Protein AF-A0A8S9L9C4-F1 (afdb_monomer_lite)

Sequence (86 aa):
MKPMRSENPSGDFKSMCRHTSKGACTFSDRDHGWQVSDCTAEALKCCMLLSTMPADVIGQKIDPEHLFDSVNLLLSLHGENGGFTA

Foldseek 3Di:
DQQAAQAFDPDDVVVVVADGRHLAGDPDDNVVSHHDLVRSVVVLVVLVVVQPDDCVVVPDRDDVVSSVRSVVSNVVQQDPVRDGDD

InterPro domains:
  IPR008930 Terpenoid cyclases/protein prenyltransferase alpha-alpha toroid [SSF48239] (9-85)
  IPR018333 Squalene cyclase [PTHR11764] (6-86)

Radius of gyration: 13.61 Å; chains: 1; bounding box: 38×24×37 Å

Structure (mmCIF, N/CA/C/O backbone):
data_AF-A0A8S9L9C4-F1
#
_entry.id   AF-A0A8S9L9C4-F1
#
loop_
_atom_site.group_PDB
_atom_site.id
_atom_site.type_symbol
_atom_site.label_atom_id
_atom_site.label_alt_id
_atom_site.label_comp_id
_atom_site.label_asym_id
_atom_site.label_entity_id
_atom_site.label_seq_id
_atom_site.pdbx_PDB_ins_code
_atom_site.Cartn_x
_atom_site.Cartn_y
_atom_site.Cartn_z
_atom_site.occupancy
_atom_site.B_iso_or_equiv
_atom_site.auth_seq_id
_atom_site.auth_comp_id
_atom_site.auth_asym_id
_atom_site.auth_atom_id
_atom_site.pdbx_PDB_model_num
ATOM 1 N N . MET A 1 1 ? -13.346 9.509 3.467 1.00 49.53 1 MET A N 1
ATOM 2 C CA . MET A 1 1 ? -11.985 9.885 3.016 1.00 49.53 1 MET A CA 1
ATOM 3 C C . MET A 1 1 ? -11.304 8.618 2.512 1.00 49.53 1 MET A C 1
ATOM 5 O O . MET A 1 1 ? -11.419 7.612 3.196 1.00 49.53 1 MET A O 1
ATOM 9 N N . LYS A 1 2 ? -10.703 8.609 1.313 1.00 64.62 2 LYS A N 1
ATOM 10 C CA . LYS A 1 2 ? -10.013 7.428 0.751 1.00 64.62 2 LYS A CA 1
ATOM 11 C C . LYS A 1 2 ? -8.495 7.665 0.812 1.00 64.62 2 LYS A C 1
ATOM 13 O O . LYS A 1 2 ? -7.992 8.358 -0.068 1.00 64.62 2 LYS A O 1
ATOM 18 N N . PRO A 1 3 ? -7.796 7.175 1.851 1.00 70.19 3 PRO A N 1
ATOM 19 C CA . PRO A 1 3 ? -6.382 7.489 2.074 1.00 70.19 3 PRO A CA 1
ATOM 20 C C . PRO A 1 3 ? -5.438 6.747 1.116 1.00 70.19 3 PRO A C 1
ATOM 22 O O . PRO A 1 3 ? -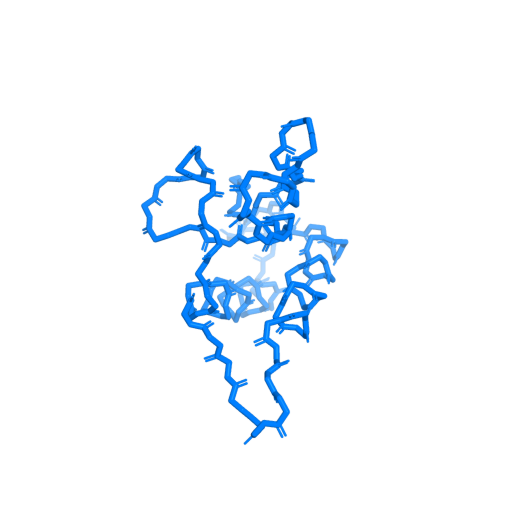4.373 7.258 0.797 1.00 70.19 3 PRO A O 1
ATOM 25 N N . MET A 1 4 ? -5.832 5.568 0.626 1.00 81.19 4 MET A N 1
ATOM 26 C CA . MET A 1 4 ? -5.008 4.736 -0.256 1.00 81.19 4 MET A CA 1
ATOM 27 C C . MET A 1 4 ? -5.429 4.858 -1.722 1.00 81.19 4 MET A C 1
ATOM 29 O O . MET A 1 4 ? -6.610 5.029 -2.048 1.00 81.19 4 MET A O 1
ATOM 33 N N . ARG A 1 5 ? -4.455 4.732 -2.626 1.00 82.81 5 ARG A N 1
ATOM 34 C CA . ARG A 1 5 ? -4.696 4.714 -4.070 1.00 82.81 5 ARG A CA 1
ATOM 35 C C . ARG A 1 5 ? -5.377 3.408 -4.491 1.00 82.81 5 ARG A C 1
ATOM 37 O O . ARG A 1 5 ? -4.919 2.326 -4.147 1.00 82.81 5 ARG A O 1
ATOM 44 N N . SER A 1 6 ? -6.445 3.503 -5.278 1.00 82.75 6 SER A N 1
ATOM 45 C CA . SER A 1 6 ? -7.235 2.332 -5.701 1.00 82.75 6 SER A CA 1
ATOM 46 C C . SER A 1 6 ? -6.758 1.689 -7.008 1.00 82.75 6 SER A C 1
ATOM 48 O O . SER A 1 6 ? -7.162 0.573 -7.318 1.00 82.75 6 SER A O 1
ATOM 50 N N . GLU A 1 7 ? -5.902 2.368 -7.775 1.00 84.69 7 GLU A N 1
ATOM 51 C CA . GLU A 1 7 ? -5.501 1.948 -9.123 1.00 84.69 7 GLU A CA 1
ATOM 52 C C . GLU A 1 7 ? -4.013 2.199 -9.376 1.00 84.69 7 GLU A C 1
ATOM 54 O O . GLU A 1 7 ? -3.403 3.076 -8.766 1.00 84.69 7 GLU A O 1
ATOM 59 N N . ASN A 1 8 ? -3.432 1.442 -10.303 1.00 85.69 8 ASN A N 1
ATOM 60 C CA . ASN A 1 8 ? -2.076 1.675 -10.800 1.00 85.69 8 ASN A CA 1
ATOM 61 C C . ASN A 1 8 ? -2.029 2.856 -11.788 1.00 85.69 8 ASN A C 1
ATOM 63 O O . ASN A 1 8 ? -3.077 3.332 -12.229 1.00 85.69 8 ASN A O 1
ATOM 67 N N . PRO A 1 9 ? -0.832 3.354 -12.157 1.00 83.44 9 PRO A N 1
ATOM 68 C CA . PRO A 1 9 ? -0.711 4.338 -13.223 1.00 83.44 9 PRO A CA 1
ATOM 69 C C . PRO A 1 9 ? -1.227 3.744 -14.541 1.00 83.44 9 PRO A C 1
ATOM 71 O O . PRO A 1 9 ? -1.036 2.557 -14.806 1.00 83.44 9 PRO A O 1
ATOM 74 N N . SER A 1 10 ? -1.880 4.568 -15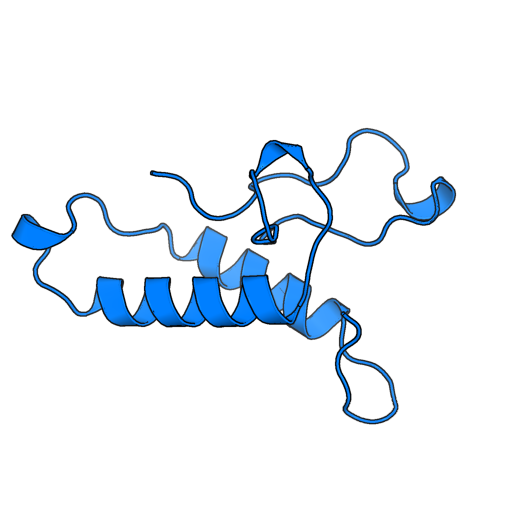.358 1.00 81.06 10 SER A N 1
ATOM 75 C CA . SER A 1 10 ? -2.403 4.155 -16.662 1.00 81.06 10 SER A CA 1
ATOM 76 C C . SER A 1 10 ? -1.281 3.792 -17.638 1.00 81.06 10 SER A C 1
ATOM 78 O O . SER A 1 10 ? -0.221 4.418 -17.626 1.00 81.06 10 SER A O 1
ATOM 80 N N . GLY A 1 11 ? -1.556 2.852 -18.544 1.00 84.50 11 GLY A N 1
ATOM 81 C CA . GLY A 1 11 ? -0.600 2.401 -19.557 1.00 84.50 11 GLY A CA 1
ATOM 82 C C . GLY A 1 11 ? 0.402 1.375 -19.024 1.00 84.50 11 GLY A C 1
ATOM 83 O O . GLY A 1 11 ? 0.217 0.795 -17.954 1.00 84.50 11 GLY A O 1
ATOM 84 N N . ASP A 1 12 ? 1.468 1.134 -19.786 1.00 84.12 12 ASP A N 1
ATOM 85 C CA . ASP A 1 12 ? 2.543 0.235 -19.369 1.00 84.12 12 ASP A CA 1
ATOM 86 C C . ASP A 1 12 ? 3.510 0.957 -18.421 1.00 84.12 12 ASP A C 1
ATOM 88 O O . ASP A 1 12 ? 4.542 1.503 -18.802 1.00 84.12 12 ASP A O 1
ATOM 92 N N . PHE A 1 13 ? 3.147 0.994 -17.143 1.00 81.38 13 PHE A N 1
ATOM 93 C CA . PHE A 1 13 ? 3.945 1.665 -16.121 1.00 81.38 13 PHE A CA 1
ATOM 94 C C . PHE A 1 13 ? 5.320 1.015 -15.905 1.00 81.38 13 PHE A C 1
ATOM 96 O O . PHE A 1 13 ? 6.250 1.705 -15.490 1.00 81.38 13 PHE A O 1
ATOM 103 N N . LYS A 1 14 ? 5.494 -0.265 -16.257 1.00 81.38 14 LYS A N 1
ATOM 104 C CA . LYS A 1 14 ? 6.791 -0.944 -16.147 1.00 81.38 14 LYS A CA 1
ATOM 105 C C . LYS A 1 14 ? 7.794 -0.405 -17.162 1.00 81.38 14 LYS A C 1
ATOM 107 O O . LYS A 1 14 ? 8.938 -0.158 -16.791 1.00 81.38 14 LYS A O 1
ATOM 112 N N . SER A 1 15 ? 7.376 -0.162 -18.408 1.00 83.44 15 SER A N 1
ATOM 113 C CA . SER A 1 15 ? 8.252 0.465 -19.411 1.00 83.44 15 SER A CA 1
ATOM 114 C C . SER A 1 15 ? 8.550 1.937 -19.114 1.00 83.44 15 SER A C 1
ATOM 116 O O . SER A 1 15 ? 9.577 2.449 -19.548 1.00 83.44 15 SER A O 1
ATOM 118 N N . MET A 1 16 ? 7.721 2.596 -18.299 1.00 85.19 16 MET A N 1
ATOM 119 C CA . MET A 1 16 ? 7.984 3.937 -17.758 1.00 85.19 16 MET A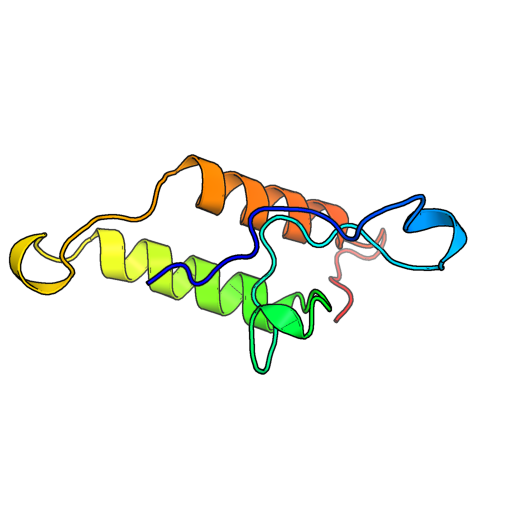 CA 1
ATOM 120 C C . MET A 1 16 ? 8.866 3.932 -16.495 1.00 85.19 16 MET A C 1
ATOM 122 O O . MET A 1 16 ? 8.936 4.945 -15.797 1.00 85.19 16 MET A O 1
ATOM 126 N N . CYS A 1 17 ? 9.511 2.806 -16.166 1.00 79.88 17 CYS A N 1
ATOM 127 C CA . CYS A 1 17 ? 10.322 2.633 -14.955 1.00 79.88 17 CYS A CA 1
ATOM 128 C C . CYS A 1 17 ? 9.555 2.943 -13.655 1.00 79.88 17 CYS A C 1
ATOM 130 O O . CYS A 1 17 ? 10.141 3.385 -12.667 1.00 79.88 17 CYS A O 1
ATOM 132 N N . ARG A 1 18 ? 8.234 2.729 -13.640 1.00 82.50 18 ARG A N 1
ATOM 133 C CA . ARG A 1 18 ? 7.404 2.851 -12.440 1.00 82.50 18 ARG A CA 1
ATOM 134 C C . ARG A 1 18 ? 7.135 1.468 -11.877 1.00 82.50 18 ARG A C 1
ATOM 136 O O . ARG A 1 18 ? 6.859 0.518 -12.608 1.00 82.50 18 ARG A O 1
ATOM 143 N N . HIS A 1 19 ? 7.157 1.376 -10.556 1.00 83.44 19 HIS A N 1
ATOM 144 C CA . HIS A 1 19 ? 6.668 0.196 -9.855 1.00 83.44 19 HIS A CA 1
ATOM 145 C C . HIS A 1 19 ? 5.172 0.346 -9.524 1.00 83.44 19 HIS A C 1
ATOM 147 O O . HIS A 1 19 ? 4.611 1.439 -9.644 1.00 83.44 19 HIS A O 1
ATOM 153 N N . THR A 1 20 ? 4.512 -0.757 -9.176 1.00 85.06 20 THR A N 1
ATOM 154 C CA . THR A 1 20 ? 3.083 -0.800 -8.818 1.00 85.06 20 THR A CA 1
ATOM 155 C C . THR A 1 20 ? 2.776 0.216 -7.707 1.00 85.06 20 THR A C 1
ATOM 157 O O . THR A 1 20 ? 3.581 0.387 -6.799 1.00 85.06 20 THR A O 1
ATOM 160 N N . SER A 1 21 ? 1.629 0.902 -7.766 1.00 84.69 21 SER A N 1
ATOM 161 C CA . SER A 1 21 ? 1.230 1.926 -6.772 1.00 84.69 21 SER A CA 1
ATOM 162 C C . SER A 1 21 ? -0.209 1.795 -6.270 1.00 84.69 21 SER A C 1
ATOM 164 O O . SER A 1 21 ? -0.660 2.609 -5.462 1.00 84.69 21 SER A O 1
ATOM 166 N N . LYS A 1 22 ? -0.946 0.772 -6.717 1.00 88.00 22 LYS A N 1
ATOM 167 C CA . LYS A 1 22 ? -2.213 0.383 -6.091 1.00 88.00 22 LYS A CA 1
ATOM 168 C C . LYS A 1 22 ? -1.957 0.048 -4.617 1.00 88.00 22 LYS A C 1
ATOM 170 O O . LYS A 1 22 ? -1.009 -0.663 -4.310 1.00 88.00 22 LYS A O 1
ATOM 175 N N . GLY A 1 23 ? -2.778 0.588 -3.722 1.00 85.75 23 GLY A N 1
ATOM 176 C CA . GLY A 1 23 ? -2.620 0.450 -2.274 1.00 85.75 23 GLY A CA 1
ATOM 177 C C . GLY A 1 23 ? -1.631 1.431 -1.641 1.00 85.75 23 GLY A C 1
ATOM 178 O O . GLY A 1 23 ? -1.515 1.447 -0.418 1.00 85.75 23 GLY A O 1
ATOM 179 N N . ALA A 1 24 ? -0.942 2.268 -2.424 1.00 86.62 24 ALA A N 1
ATOM 180 C CA . ALA A 1 24 ? 0.017 3.227 -1.887 1.00 86.62 24 ALA A CA 1
ATOM 181 C C . ALA A 1 24 ? -0.665 4.388 -1.161 1.00 86.62 24 ALA A C 1
ATOM 183 O O . ALA A 1 24 ? -1.704 4.888 -1.610 1.00 86.62 24 ALA A O 1
ATOM 184 N N . CYS A 1 25 ? -0.012 4.868 -0.103 1.00 83.00 25 CYS A N 1
ATOM 185 C CA . CYS A 1 25 ? -0.215 6.214 0.415 1.00 83.00 25 CYS A CA 1
ATOM 186 C C . CYS A 1 25 ? 0.994 7.063 0.015 1.00 83.00 25 CYS A C 1
ATOM 188 O O . CYS A 1 25 ? 2.132 6.749 0.358 1.00 83.00 25 CYS A O 1
ATOM 190 N N . THR A 1 26 ? 0.749 8.107 -0.763 1.00 79.50 26 THR A N 1
ATOM 191 C CA . THR A 1 26 ? 1.765 9.078 -1.185 1.00 79.50 26 THR A CA 1
ATOM 192 C C . THR A 1 26 ? 2.103 10.024 -0.035 1.00 79.50 26 THR A C 1
ATOM 194 O O . THR A 1 26 ? 1.239 10.299 0.793 1.00 79.50 26 THR A O 1
ATOM 197 N N . PHE A 1 27 ? 3.314 10.588 -0.027 1.00 73.50 27 PHE A N 1
ATOM 198 C CA . PHE A 1 27 ? 3.740 11.570 0.982 1.00 73.50 27 PHE A CA 1
ATOM 199 C C . PHE A 1 27 ? 2.870 12.842 1.015 1.00 73.50 27 PHE A C 1
ATOM 201 O O . PHE A 1 27 ? 2.599 13.392 2.077 1.00 73.50 27 PHE A O 1
ATOM 208 N N . SER A 1 28 ? 2.455 13.322 -0.160 1.00 74.81 28 SER A N 1
ATOM 209 C CA . SER A 1 28 ? 1.626 14.523 -0.311 1.00 74.81 28 SER A CA 1
ATOM 210 C C . SER A 1 28 ? 0.178 14.115 -0.591 1.00 74.81 28 SER A C 1
ATOM 212 O O . SER A 1 28 ? -0.465 13.463 0.227 1.00 74.81 28 SER A O 1
ATOM 214 N N . ASP A 1 29 ? -0.322 14.427 -1.782 1.00 72.69 29 ASP A N 1
ATOM 215 C CA . ASP A 1 29 ? -1.670 14.094 -2.206 1.00 72.69 29 ASP A CA 1
ATOM 216 C C . ASP A 1 29 ? -1.704 12.797 -3.006 1.00 72.69 29 ASP A C 1
ATOM 218 O O . ASP A 1 29 ? -0.779 12.477 -3.758 1.00 72.69 29 ASP A O 1
ATOM 222 N N . ARG A 1 30 ? -2.839 12.097 -2.916 1.00 67.25 30 ARG A N 1
ATOM 223 C CA . ARG A 1 30 ? -3.109 10.831 -3.614 1.00 67.25 30 ARG A CA 1
ATOM 224 C C . ARG A 1 30 ? -2.788 10.885 -5.116 1.00 67.25 30 ARG A C 1
ATOM 226 O O . ARG A 1 30 ? -2.403 9.871 -5.698 1.00 67.25 30 ARG A O 1
ATOM 233 N N . ASP A 1 31 ? -2.937 12.055 -5.735 1.00 71.69 31 ASP A N 1
ATOM 234 C CA . ASP A 1 31 ? -2.739 12.264 -7.172 1.00 71.69 31 ASP A CA 1
ATOM 235 C C . ASP A 1 31 ? -1.257 12.358 -7.578 1.00 71.69 31 ASP A C 1
ATOM 237 O O . ASP A 1 31 ? -0.934 12.168 -8.750 1.00 71.69 31 ASP A O 1
ATOM 241 N N . HIS A 1 32 ? -0.335 12.547 -6.622 1.00 71.56 32 HIS A N 1
ATOM 242 C CA . HIS A 1 32 ? 1.111 12.466 -6.875 1.00 71.56 32 HIS A CA 1
ATOM 243 C C . HIS A 1 32 ? 1.484 11.062 -7.394 1.00 71.56 32 HIS A C 1
ATOM 245 O O . HIS A 1 32 ? 2.360 10.892 -8.245 1.00 71.56 32 HIS A O 1
ATOM 251 N N . GLY A 1 33 ? 0.774 10.031 -6.924 1.00 69.38 33 GLY A N 1
ATOM 252 C CA . GLY A 1 33 ? 0.808 8.690 -7.505 1.00 69.38 33 GLY A CA 1
ATOM 253 C C . GLY A 1 33 ? 2.161 7.973 -7.432 1.00 69.38 33 GLY A C 1
ATOM 254 O O . GLY A 1 33 ? 2.341 6.963 -8.118 1.00 69.38 33 GLY A O 1
ATOM 255 N N . TRP A 1 34 ? 3.115 8.489 -6.652 1.00 77.50 34 TRP A N 1
ATOM 256 C CA . TRP A 1 34 ? 4.370 7.819 -6.326 1.00 77.50 34 TRP A CA 1
ATOM 257 C C . TRP A 1 34 ? 4.199 7.043 -5.023 1.00 77.50 34 TRP A C 1
ATOM 259 O O . TRP A 1 34 ? 3.850 7.623 -3.994 1.00 77.50 34 TRP A O 1
ATOM 269 N N . GLN A 1 35 ? 4.391 5.728 -5.076 1.00 78.31 35 GLN A N 1
ATOM 270 C CA . GLN A 1 35 ? 4.385 4.914 -3.872 1.00 78.31 35 GLN A CA 1
ATOM 271 C C . GLN A 1 35 ? 5.595 5.242 -3.010 1.00 78.31 35 GLN A C 1
ATOM 273 O O . GLN A 1 35 ? 6.693 5.395 -3.534 1.00 78.31 35 GLN A O 1
ATOM 278 N N . VAL A 1 36 ? 5.367 5.329 -1.703 1.00 84.19 36 VAL A N 1
ATOM 279 C CA . VAL A 1 36 ? 6.441 5.426 -0.720 1.00 84.19 36 VAL A CA 1
ATOM 280 C C . VAL A 1 36 ? 6.182 4.379 0.359 1.00 84.19 36 VAL A C 1
ATOM 282 O O . VAL A 1 36 ? 5.056 4.288 0.870 1.00 84.19 36 VAL A O 1
ATOM 285 N N . SER A 1 37 ? 7.165 3.525 0.640 1.00 86.19 37 SER A N 1
ATOM 286 C CA . SER A 1 37 ? 6.988 2.368 1.528 1.00 86.19 37 SER A CA 1
ATOM 287 C C . SER A 1 37 ? 6.682 2.775 2.968 1.00 86.19 37 SER A C 1
ATOM 289 O O . SER A 1 37 ? 5.753 2.230 3.567 1.00 86.19 37 SER A O 1
ATOM 291 N N . ASP A 1 38 ? 7.394 3.768 3.502 1.00 86.25 38 ASP A N 1
ATOM 292 C CA . ASP A 1 38 ? 7.199 4.282 4.860 1.00 86.25 38 ASP A CA 1
ATOM 293 C C . ASP A 1 38 ? 5.798 4.886 5.048 1.00 86.25 38 ASP A C 1
ATOM 295 O O . ASP A 1 38 ? 5.052 4.457 5.928 1.00 86.25 38 ASP A O 1
ATOM 299 N N . CYS A 1 39 ? 5.378 5.769 4.143 1.00 88.12 39 CYS A N 1
ATOM 300 C CA . CYS A 1 39 ? 4.085 6.439 4.157 1.00 88.12 39 CYS A CA 1
ATOM 301 C C . CYS A 1 39 ? 2.949 5.422 4.032 1.00 88.12 39 CYS A C 1
ATOM 303 O O . CYS A 1 39 ? 1.922 5.532 4.701 1.00 88.12 39 CYS A O 1
ATOM 305 N N . THR A 1 40 ? 3.131 4.396 3.194 1.00 89.06 40 THR A N 1
ATOM 306 C CA . THR A 1 40 ? 2.147 3.318 3.038 1.00 89.06 40 THR A CA 1
ATOM 307 C C . THR A 1 40 ? 2.035 2.482 4.313 1.00 89.06 40 THR A C 1
ATOM 309 O O . THR A 1 40 ? 0.921 2.172 4.738 1.00 89.06 40 THR A O 1
ATOM 312 N N . ALA A 1 41 ? 3.156 2.147 4.957 1.00 90.25 41 ALA A N 1
ATOM 313 C CA . ALA A 1 41 ? 3.161 1.393 6.208 1.00 90.25 41 ALA A CA 1
ATOM 314 C C . ALA A 1 41 ? 2.542 2.188 7.371 1.00 90.25 41 ALA A C 1
ATOM 316 O O . ALA A 1 41 ? 1.741 1.643 8.136 1.00 90.25 41 ALA A O 1
ATOM 317 N N . GLU A 1 42 ? 2.854 3.480 7.488 1.00 90.50 42 GLU A N 1
ATOM 318 C CA . GLU A 1 42 ? 2.263 4.362 8.496 1.00 90.50 42 GLU A CA 1
ATOM 319 C C . GLU A 1 42 ? 0.762 4.547 8.274 1.00 90.50 42 GLU A C 1
ATOM 321 O O . GLU A 1 42 ? -0.025 4.389 9.212 1.00 90.50 42 GLU A O 1
ATOM 326 N N . ALA A 1 43 ? 0.340 4.794 7.031 1.00 89.12 43 ALA A N 1
ATOM 327 C CA . ALA A 1 43 ? -1.072 4.905 6.687 1.00 89.12 43 ALA A CA 1
ATOM 328 C C . ALA A 1 43 ? -1.825 3.607 7.000 1.00 89.12 43 ALA A C 1
ATOM 330 O O . ALA A 1 43 ? -2.887 3.656 7.622 1.00 89.12 43 ALA A O 1
ATOM 331 N N . LEU A 1 44 ? -1.266 2.446 6.641 1.00 90.75 44 LEU A N 1
ATOM 332 C CA . LEU A 1 44 ? -1.839 1.139 6.961 1.00 90.75 44 LEU A CA 1
ATOM 333 C C . LEU A 1 44 ? -2.012 0.964 8.476 1.00 90.75 44 LEU A C 1
ATOM 335 O O . LEU A 1 44 ? -3.100 0.611 8.935 1.00 90.75 44 LEU A O 1
ATOM 339 N N . LYS A 1 45 ? -0.980 1.279 9.264 1.00 91.25 45 LYS A N 1
ATOM 340 C CA . LYS A 1 45 ? -1.029 1.199 10.729 1.00 91.25 45 LYS A CA 1
ATOM 341 C C . LYS A 1 45 ? -2.111 2.110 11.312 1.00 91.25 45 LYS A C 1
ATOM 343 O O . LYS A 1 45 ? -2.896 1.662 12.147 1.00 91.25 45 LYS A O 1
ATOM 348 N N . CYS A 1 46 ? -2.194 3.358 10.853 1.00 90.25 46 CYS A N 1
ATOM 349 C CA . CYS A 1 46 ? -3.242 4.297 11.254 1.00 90.25 46 CYS A CA 1
ATOM 350 C C . CYS A 1 46 ? -4.637 3.761 10.913 1.00 90.25 46 CYS A C 1
ATOM 352 O O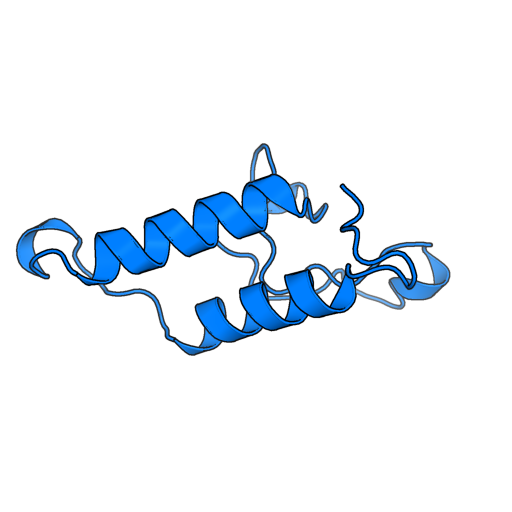 . CYS A 1 46 ? -5.525 3.788 11.760 1.00 90.25 46 CYS A O 1
ATOM 354 N N . CYS A 1 47 ? -4.827 3.205 9.715 1.00 88.94 47 CYS A N 1
ATOM 355 C CA . CYS A 1 47 ? -6.100 2.622 9.289 1.00 88.94 47 CYS A CA 1
ATOM 356 C C . CYS A 1 47 ? -6.519 1.432 10.167 1.00 88.94 47 CYS A C 1
ATOM 358 O O . CYS A 1 47 ? -7.688 1.324 10.548 1.00 88.94 47 CYS A O 1
ATOM 360 N N . MET A 1 48 ? -5.575 0.561 10.534 1.00 88.62 48 MET A N 1
ATOM 361 C CA . MET A 1 48 ? -5.835 -0.565 11.437 1.00 88.62 48 MET A CA 1
ATOM 362 C C . MET A 1 48 ? -6.189 -0.089 12.848 1.00 88.62 48 MET A C 1
ATOM 364 O O . MET A 1 48 ? -7.152 -0.585 13.428 1.00 88.62 48 MET A O 1
ATOM 368 N N . LEU A 1 49 ? -5.465 0.900 13.382 1.00 89.31 49 LEU A N 1
ATOM 369 C CA . LEU A 1 49 ? -5.749 1.477 14.699 1.00 89.31 49 LEU A CA 1
ATOM 370 C C . LEU A 1 49 ? -7.124 2.147 14.730 1.00 89.31 49 LEU A C 1
ATOM 372 O O . LEU A 1 49 ? -7.934 1.848 15.607 1.00 89.31 49 LEU A O 1
ATOM 376 N N . LEU A 1 50 ? -7.424 2.983 13.735 1.00 87.44 50 LEU A N 1
ATOM 377 C CA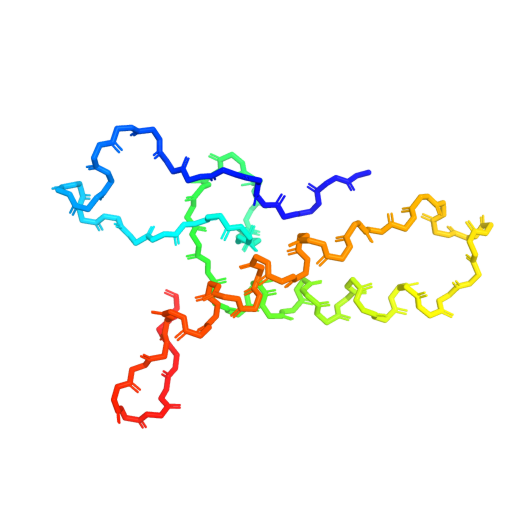 . LEU A 1 50 ? -8.729 3.626 13.598 1.00 87.44 50 LEU A CA 1
ATOM 378 C C . LEU A 1 50 ? -9.845 2.584 13.511 1.00 87.44 50 LEU A C 1
ATOM 380 O O . LEU A 1 50 ? -10.864 2.752 14.160 1.00 87.44 50 LEU A O 1
ATOM 384 N N . SER A 1 51 ? -9.642 1.460 12.821 1.00 86.12 51 SER A N 1
ATOM 385 C CA . SER A 1 51 ? -10.657 0.400 12.699 1.00 86.12 51 SER A CA 1
ATOM 386 C C . SER A 1 51 ? -11.076 -0.246 14.031 1.00 86.12 51 SER A C 1
ATOM 388 O O . SER A 1 51 ? -12.142 -0.873 14.087 1.00 86.12 51 SER A O 1
ATOM 390 N N . THR A 1 52 ? -10.267 -0.092 15.087 1.00 88.06 52 THR A N 1
ATOM 391 C CA . THR A 1 52 ? -10.585 -0.543 16.454 1.00 88.06 52 THR A CA 1
ATOM 392 C C . THR A 1 52 ? -11.425 0.461 17.248 1.00 88.06 52 THR A C 1
ATOM 394 O O . THR A 1 52 ? -11.995 0.100 18.276 1.00 88.06 52 THR A O 1
ATOM 397 N N . MET A 1 53 ? -11.535 1.704 16.771 1.00 88.69 53 MET A N 1
ATOM 398 C CA . MET A 1 53 ? -12.364 2.733 17.389 1.00 88.69 53 MET A CA 1
ATOM 399 C C . MET A 1 53 ? -13.865 2.507 17.108 1.00 88.69 53 MET A C 1
ATOM 401 O O . MET A 1 53 ? -14.235 1.797 16.163 1.00 88.69 53 MET A O 1
ATOM 405 N N . PRO A 1 54 ? -14.757 3.104 17.918 1.00 87.00 54 PRO A N 1
ATOM 406 C CA . PRO A 1 54 ? -16.198 3.053 17.690 1.00 87.00 54 PRO A CA 1
ATOM 407 C C . PRO A 1 54 ? -16.595 3.696 16.353 1.00 87.00 54 PRO A C 1
ATOM 409 O O . PRO A 1 54 ? -16.081 4.751 15.982 1.00 87.00 54 PRO A O 1
ATOM 412 N N . ALA A 1 55 ? -17.523 3.070 15.622 1.00 83.50 55 ALA A N 1
ATOM 413 C CA . ALA A 1 55 ? -17.932 3.521 14.287 1.00 83.50 55 ALA A CA 1
ATOM 414 C C . ALA A 1 55 ? -18.604 4.907 14.287 1.00 83.50 55 ALA A C 1
ATOM 416 O O . ALA A 1 55 ? -18.575 5.598 13.274 1.00 83.50 55 ALA A O 1
ATOM 417 N N . ASP A 1 56 ? -19.169 5.337 15.415 1.00 87.25 56 ASP A N 1
ATOM 418 C CA . ASP A 1 56 ? -19.716 6.684 15.604 1.00 87.25 56 ASP A CA 1
ATOM 419 C C . ASP A 1 56 ? -18.639 7.783 15.572 1.00 87.25 56 ASP A C 1
ATOM 421 O O . ASP A 1 56 ? -18.936 8.908 15.180 1.00 87.25 56 ASP A O 1
ATOM 425 N N . VAL A 1 57 ? -17.386 7.453 15.907 1.00 85.62 57 VAL A N 1
ATOM 426 C CA . VAL A 1 57 ? -16.257 8.400 15.914 1.00 85.62 57 VAL A CA 1
ATOM 427 C C . VAL A 1 57 ? -15.595 8.500 14.538 1.00 85.62 57 VAL A C 1
ATOM 429 O O . VAL A 1 57 ? -15.257 9.585 14.073 1.00 85.62 57 VAL A O 1
ATOM 432 N N . ILE A 1 58 ? -15.390 7.358 13.883 1.00 84.31 58 ILE A N 1
ATOM 433 C CA . ILE A 1 58 ? -14.616 7.231 12.631 1.00 84.31 58 ILE A CA 1
ATOM 434 C C . ILE A 1 58 ? -15.481 7.154 11.367 1.00 84.31 58 ILE A C 1
ATOM 436 O O . ILE A 1 58 ? -14.964 7.276 10.255 1.00 84.31 58 ILE A O 1
ATOM 440 N N . GLY A 1 59 ? -16.794 6.971 11.510 1.00 84.94 59 GLY A N 1
ATOM 441 C CA . GLY A 1 59 ? -17.721 6.840 10.393 1.00 84.94 59 GLY A CA 1
ATOM 442 C C . GLY A 1 59 ? -17.541 5.526 9.630 1.00 84.94 59 GLY A C 1
ATOM 443 O O . GLY A 1 59 ? -17.495 4.439 10.211 1.00 84.94 59 GLY A O 1
ATOM 444 N N . GLN A 1 60 ? -17.479 5.613 8.298 1.00 82.06 60 GLN A N 1
ATOM 445 C CA . GLN A 1 60 ? -17.350 4.438 7.439 1.00 82.06 60 GLN A CA 1
ATOM 446 C C . GLN A 1 60 ? -15.967 3.794 7.598 1.00 82.06 60 GLN A C 1
ATOM 448 O O . GLN A 1 60 ? -14.942 4.413 7.309 1.00 82.06 60 GLN A O 1
ATOM 453 N N . LYS A 1 61 ? -15.954 2.522 8.007 1.00 80.88 61 LYS A N 1
ATOM 454 C CA . LYS A 1 61 ? -14.732 1.715 8.068 1.00 80.88 61 LYS A CA 1
ATOM 455 C C . LYS A 1 61 ? -14.127 1.533 6.678 1.00 80.88 61 LYS A C 1
ATOM 457 O O . LYS A 1 61 ? -14.839 1.462 5.677 1.00 80.88 61 LYS A O 1
ATOM 462 N N . ILE A 1 62 ? -12.803 1.446 6.642 1.00 84.75 62 ILE A N 1
ATOM 463 C CA . ILE A 1 62 ? -12.051 1.187 5.415 1.00 84.75 62 ILE A CA 1
ATOM 464 C C . ILE A 1 62 ? -12.326 -0.245 4.961 1.00 84.75 62 ILE A C 1
ATOM 466 O O . ILE A 1 62 ? -12.379 -1.162 5.782 1.00 84.75 62 ILE A O 1
ATOM 470 N N . ASP A 1 63 ? -12.509 -0.415 3.654 1.00 87.56 63 ASP A N 1
ATOM 471 C CA . ASP A 1 63 ? -12.676 -1.731 3.050 1.00 87.56 63 ASP A CA 1
ATOM 472 C C . ASP A 1 63 ? -11.400 -2.572 3.262 1.00 87.56 63 ASP A C 1
ATOM 474 O O . ASP A 1 63 ? -10.306 -2.096 2.928 1.00 87.56 63 ASP A O 1
ATOM 478 N N . PRO A 1 64 ? -11.501 -3.800 3.804 1.00 87.69 64 PRO A N 1
ATOM 479 C CA . PRO A 1 64 ? -10.362 -4.699 3.951 1.00 87.69 64 PRO A CA 1
ATOM 480 C C . PRO A 1 64 ? -9.566 -4.913 2.660 1.00 87.69 64 PRO A C 1
ATOM 482 O O . PRO A 1 64 ? -8.350 -5.083 2.732 1.00 87.69 64 PRO A O 1
ATOM 485 N N . GLU A 1 65 ? -10.206 -4.855 1.487 1.00 89.25 65 GLU A N 1
ATOM 486 C CA . GLU A 1 65 ? -9.524 -5.000 0.196 1.00 89.25 65 GLU A CA 1
ATOM 487 C C . GLU A 1 65 ? -8.419 -3.949 0.008 1.00 89.25 65 GLU A C 1
ATOM 489 O O . GLU A 1 65 ? -7.318 -4.270 -0.441 1.00 89.25 65 GLU A O 1
ATOM 494 N N . HIS A 1 66 ? -8.654 -2.713 0.456 1.00 87.12 66 HIS A N 1
ATOM 495 C CA . HIS A 1 66 ? -7.649 -1.652 0.390 1.00 87.12 66 HIS A CA 1
ATOM 496 C C . HIS A 1 66 ? -6.466 -1.899 1.330 1.00 87.12 66 HIS A C 1
ATOM 498 O O . HIS A 1 66 ? -5.335 -1.559 0.988 1.00 87.12 66 HIS A O 1
ATOM 504 N N . LEU A 1 67 ? -6.702 -2.525 2.486 1.00 90.44 67 LEU A N 1
ATOM 505 C CA . LEU A 1 67 ? -5.624 -2.915 3.396 1.00 90.44 67 LEU A CA 1
ATOM 506 C C . LEU A 1 67 ? -4.765 -4.017 2.766 1.00 90.44 67 LEU A C 1
ATOM 508 O O . LEU A 1 67 ? -3.538 -3.959 2.843 1.0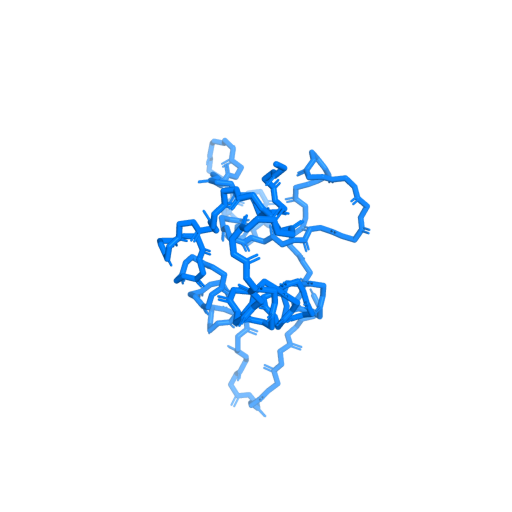0 90.44 67 LEU A O 1
ATOM 512 N N . PHE A 1 68 ? -5.393 -4.992 2.101 1.00 91.94 68 PHE A N 1
ATOM 513 C CA . PHE A 1 68 ? -4.674 -6.046 1.385 1.00 91.94 68 PHE A CA 1
ATOM 514 C C . PHE A 1 68 ? -3.863 -5.497 0.211 1.00 91.94 68 PHE A C 1
ATOM 516 O O . PHE A 1 68 ? -2.718 -5.906 0.032 1.00 91.94 68 PHE A O 1
ATOM 523 N N . ASP A 1 69 ? -4.401 -4.537 -0.543 1.00 92.06 69 ASP A N 1
ATOM 524 C CA . ASP A 1 69 ? -3.651 -3.846 -1.596 1.00 92.06 69 ASP A CA 1
ATOM 525 C C . ASP A 1 69 ? -2.389 -3.163 -1.038 1.00 92.06 69 ASP A C 1
ATOM 527 O O . ASP A 1 69 ? -1.309 -3.311 -1.611 1.00 92.06 69 ASP A O 1
ATOM 531 N N . SER A 1 70 ? -2.490 -2.467 0.103 1.00 90.44 70 SER A N 1
ATOM 532 C CA . SER A 1 70 ? -1.330 -1.847 0.761 1.00 90.44 70 SER A CA 1
ATOM 533 C C . SER A 1 70 ? -0.296 -2.875 1.227 1.00 90.44 70 SER A C 1
ATOM 535 O O . SER A 1 70 ? 0.902 -2.664 1.046 1.00 90.44 70 SER A O 1
ATOM 537 N N . VAL A 1 71 ? -0.730 -4.007 1.791 1.00 92.25 71 VAL A N 1
ATOM 538 C CA . VAL A 1 71 ? 0.178 -5.092 2.202 1.00 92.25 71 VAL A CA 1
ATOM 539 C C . VAL A 1 71 ? 0.879 -5.710 0.992 1.00 92.25 71 VAL A C 1
ATOM 541 O O . VAL A 1 71 ? 2.094 -5.894 1.018 1.00 92.25 71 VAL A O 1
ATOM 544 N N . ASN A 1 72 ? 0.144 -5.981 -0.087 1.00 92.81 72 ASN A N 1
ATOM 545 C CA . ASN A 1 72 ? 0.705 -6.519 -1.326 1.00 92.81 72 ASN A CA 1
ATOM 546 C C . ASN A 1 72 ? 1.747 -5.575 -1.932 1.00 92.81 72 ASN A C 1
ATOM 548 O O . ASN A 1 72 ? 2.794 -6.025 -2.398 1.00 92.81 72 ASN A O 1
ATOM 552 N N . LEU A 1 73 ? 1.490 -4.265 -1.889 1.00 90.94 73 LEU A N 1
ATOM 553 C CA . LEU A 1 73 ? 2.454 -3.264 -2.320 1.00 90.94 73 LEU A CA 1
ATOM 554 C C . LEU A 1 73 ? 3.732 -3.314 -1.477 1.00 90.94 73 LEU A C 1
ATOM 556 O O . LEU A 1 73 ? 4.817 -3.402 -2.048 1.00 90.94 73 LEU A O 1
ATOM 560 N N . LEU A 1 74 ? 3.621 -3.310 -0.145 1.00 90.62 74 LEU A N 1
ATOM 561 C CA . LEU A 1 74 ? 4.783 -3.393 0.746 1.00 90.62 74 LEU A CA 1
ATOM 562 C C . LEU A 1 74 ? 5.599 -4.664 0.480 1.00 90.62 74 LEU A C 1
ATOM 564 O O . LEU A 1 74 ? 6.809 -4.584 0.300 1.00 90.62 74 LEU A O 1
ATOM 568 N N . LEU A 1 75 ? 4.942 -5.820 0.355 1.00 91.12 75 LEU A N 1
ATOM 569 C CA . LEU A 1 75 ? 5.608 -7.084 0.024 1.00 91.12 75 LEU A CA 1
ATOM 570 C C . LEU A 1 75 ? 6.301 -7.044 -1.344 1.00 91.12 75 LEU A C 1
ATOM 572 O O . LEU A 1 75 ? 7.352 -7.653 -1.510 1.00 91.12 75 LEU A O 1
ATOM 576 N N . SER A 1 76 ? 5.754 -6.303 -2.311 1.00 89.12 76 SER A N 1
ATOM 577 C CA . SER A 1 76 ? 6.383 -6.126 -3.625 1.00 89.12 76 SER A CA 1
ATOM 578 C C . SER A 1 76 ? 7.617 -5.214 -3.613 1.00 89.12 76 SER A C 1
ATOM 580 O O . SER A 1 76 ? 8.375 -5.227 -4.579 1.00 89.12 76 SER A O 1
ATOM 582 N N . LEU A 1 77 ? 7.798 -4.406 -2.560 1.00 88.00 77 LEU A N 1
ATOM 583 C CA . LEU A 1 77 ? 8.940 -3.501 -2.361 1.00 88.00 77 LEU A CA 1
ATOM 584 C C . LEU A 1 77 ? 10.075 -4.150 -1.550 1.00 88.00 77 LEU A C 1
ATOM 586 O O . LEU A 1 77 ? 11.106 -3.521 -1.312 1.00 88.00 77 LEU A O 1
ATOM 590 N N . HIS A 1 78 ? 9.881 -5.393 -1.107 1.00 87.50 78 HIS A N 1
ATOM 591 C CA . HIS A 1 78 ? 10.876 -6.158 -0.368 1.00 87.50 78 HIS A CA 1
ATOM 592 C C . HIS A 1 78 ? 12.042 -6.553 -1.287 1.00 87.50 78 HIS A C 1
ATOM 594 O O . HIS A 1 78 ? 11.854 -7.239 -2.292 1.00 87.50 78 HIS A O 1
ATOM 600 N N . GLY A 1 79 ? 13.250 -6.118 -0.932 1.00 87.19 79 GLY A N 1
ATOM 601 C CA . GLY A 1 79 ? 14.489 -6.513 -1.596 1.00 87.19 79 GLY A CA 1
ATOM 602 C C . GLY A 1 79 ? 15.065 -7.816 -1.040 1.00 87.19 79 GLY A C 1
ATOM 603 O O . GLY A 1 79 ? 14.800 -8.200 0.094 1.00 87.19 79 GLY A O 1
ATOM 604 N N . GLU A 1 80 ? 15.938 -8.474 -1.805 1.00 87.00 80 GLU A N 1
ATOM 605 C CA . GLU A 1 80 ? 16.587 -9.739 -1.404 1.00 87.00 80 GLU A CA 1
ATOM 606 C C . GLU A 1 80 ? 17.421 -9.630 -0.112 1.00 87.00 80 GLU A C 1
ATOM 608 O O . GLU A 1 80 ? 17.711 -10.630 0.539 1.00 87.00 80 GLU A O 1
ATOM 613 N N . ASN A 1 81 ? 17.797 -8.410 0.281 1.00 90.19 81 ASN A N 1
ATOM 614 C CA . ASN A 1 81 ? 18.548 -8.118 1.500 1.00 90.19 81 ASN A CA 1
ATOM 615 C C . ASN A 1 81 ? 17.680 -8.014 2.770 1.00 90.19 81 ASN A C 1
ATOM 617 O O . ASN A 1 81 ? 18.217 -7.693 3.830 1.00 90.19 81 ASN A O 1
ATOM 621 N N . GLY A 1 82 ? 16.363 -8.234 2.686 1.00 85.69 82 GLY A N 1
ATOM 622 C CA . GLY A 1 82 ? 15.453 -8.066 3.824 1.00 85.69 82 GLY A CA 1
ATOM 623 C C . GLY A 1 82 ? 14.956 -6.631 4.037 1.00 85.69 82 GLY A C 1
ATOM 624 O O . GLY A 1 82 ? 14.182 -6.384 4.960 1.00 85.69 82 GLY A O 1
ATOM 625 N N . GLY A 1 83 ? 15.420 -5.672 3.228 1.00 87.00 83 GLY A N 1
ATOM 626 C CA . GLY A 1 83 ? 15.053 -4.259 3.317 1.00 87.00 83 GLY A CA 1
ATOM 627 C C . GLY A 1 83 ? 13.880 -3.883 2.412 1.00 87.00 83 GLY A C 1
ATOM 628 O O . GLY A 1 83 ? 13.519 -4.617 1.494 1.00 87.00 83 GLY A O 1
ATOM 629 N N . PHE A 1 84 ? 13.316 -2.698 2.645 1.00 85.81 84 PHE A N 1
ATOM 630 C CA . PHE A 1 84 ? 12.291 -2.096 1.792 1.00 85.81 84 PHE A CA 1
ATOM 631 C C . PHE A 1 84 ? 12.853 -0.830 1.156 1.00 85.81 84 PHE A C 1
ATOM 633 O O . PHE A 1 84 ? 13.493 -0.021 1.831 1.00 85.81 84 PHE A O 1
ATOM 640 N N . THR A 1 85 ? 12.640 -0.664 -0.146 1.00 78.44 85 THR A N 1
ATOM 641 C CA . THR A 1 85 ? 12.998 0.581 -0.833 1.00 78.44 85 THR A CA 1
ATOM 642 C C . THR A 1 85 ? 11.987 1.670 -0.505 1.00 78.44 85 THR A C 1
ATOM 644 O O . THR A 1 85 ? 10.802 1.370 -0.346 1.00 78.44 85 THR A O 1
ATOM 647 N N . ALA A 1 86 ? 12.460 2.916 -0.414 1.00 62.16 86 ALA A N 1
ATOM 648 C CA . ALA A 1 86 ? 11.607 4.090 -0.248 1.00 62.16 86 ALA A CA 1
ATOM 649 C C . ALA A 1 86 ? 10.565 4.166 -1.367 1.00 62.16 86 ALA A C 1
ATOM 651 O O . ALA A 1 86 ? 10.954 4.092 -2.556 1.00 62.16 86 ALA A O 1
#

pLDDT: mean 83.92, std 7.41, range [49.53, 92.81]

Secondary structure (DSSP, 8-state):
---S--SPPSS-TTTTTPPP-TT---SS-GGG----HHHHHHHHHHHHHHHTS-HHHH-SPPPHHHHHHHHHHHHHTB-TTS-B--

Organism: Brassica cretica (NCBI:txid69181)